Protein AF-A0AAJ1MEC1-F1 (afdb_monomer_lite)

Sequence (95 aa):
MNATIQRMRQPLPPPSTPLLALLRQLGSDERRNDFASLAGTTTAYLYQLATCKRGACRSRLAKGISDASLVMHKRHGTEIITMDTLASMCPVDRS

Structure (mmCIF, N/CA/C/O backbone):
data_AF-A0AAJ1MEC1-F1
#
_entry.id   AF-A0AAJ1MEC1-F1
#
loop_
_atom_site.group_PDB
_atom_site.id
_atom_site.type_symbol
_atom_site.label_atom_id
_atom_site.label_alt_id
_atom_site.label_comp_id
_atom_site.label_asym_id
_atom_site.label_entity_id
_atom_site.label_seq_id
_atom_site.pdbx_PDB_ins_code
_atom_site.Cartn_x
_atom_site.Cartn_y
_atom_site.Cartn_z
_atom_site.occupancy
_atom_site.B_iso_or_equiv
_atom_site.auth_seq_id
_atom_site.auth_comp_id
_atom_site.auth_asym_id
_atom_site.auth_atom_id
_atom_site.pdbx_PDB_model_num
ATOM 1 N N . MET A 1 1 ? -10.692 36.183 -22.048 1.00 41.72 1 MET A N 1
ATOM 2 C CA . MET A 1 1 ? -11.043 35.852 -20.651 1.00 41.72 1 MET A CA 1
ATOM 3 C C . MET A 1 1 ? -10.918 34.340 -20.450 1.00 41.72 1 MET A C 1
ATOM 5 O O . MET A 1 1 ? -11.661 33.596 -21.066 1.00 41.72 1 MET A O 1
ATOM 9 N N . ASN A 1 2 ? -9.910 33.937 -19.662 1.00 42.12 2 ASN A N 1
ATOM 10 C CA . ASN A 1 2 ? -9.635 32.640 -19.012 1.00 42.12 2 ASN A CA 1
ATOM 11 C C . ASN A 1 2 ? -9.739 31.305 -19.786 1.00 42.12 2 ASN A C 1
ATOM 13 O O . ASN A 1 2 ? -10.700 30.559 -19.645 1.00 42.12 2 ASN A O 1
ATOM 17 N N . ALA A 1 3 ? -8.616 30.900 -20.394 1.00 48.41 3 ALA A N 1
ATOM 18 C CA . ALA A 1 3 ? -8.292 29.508 -20.751 1.00 48.41 3 ALA A CA 1
ATOM 19 C C . ALA A 1 3 ? -7.853 28.639 -19.538 1.00 48.41 3 ALA A C 1
ATOM 21 O O . ALA A 1 3 ? -7.264 27.572 -19.696 1.00 48.41 3 ALA A O 1
ATOM 22 N N . THR A 1 4 ? -8.113 29.093 -18.306 1.00 55.75 4 THR A N 1
ATOM 23 C CA . THR A 1 4 ? -7.504 28.546 -17.076 1.00 55.75 4 THR A CA 1
ATOM 24 C C . THR A 1 4 ? -8.390 27.515 -16.353 1.00 55.75 4 THR A C 1
ATOM 26 O O . THR A 1 4 ? -7.940 26.886 -15.402 1.00 55.75 4 THR A O 1
ATOM 29 N N . ILE A 1 5 ? -9.629 27.271 -16.808 1.00 55.22 5 ILE A N 1
ATOM 30 C CA . ILE A 1 5 ? -10.617 26.405 -16.115 1.00 55.22 5 ILE A CA 1
ATOM 31 C C . ILE A 1 5 ? -10.970 25.144 -16.941 1.00 55.22 5 ILE A C 1
ATOM 33 O O . ILE A 1 5 ? -12.063 24.605 -16.850 1.00 55.22 5 ILE A O 1
ATOM 37 N N . GLN A 1 6 ? -10.059 24.633 -17.779 1.00 48.31 6 GLN A N 1
ATOM 38 C CA . GLN A 1 6 ? -10.301 23.396 -18.556 1.00 48.31 6 GLN A CA 1
ATOM 39 C C . GLN A 1 6 ? -9.437 22.191 -18.149 1.00 48.31 6 GLN A C 1
ATOM 41 O O . GLN A 1 6 ? -9.587 21.107 -18.705 1.00 48.31 6 GLN A O 1
ATOM 46 N N . ARG A 1 7 ? -8.584 22.312 -17.123 1.00 50.22 7 ARG A N 1
ATOM 47 C CA . ARG A 1 7 ? -7.693 21.221 -16.671 1.00 50.22 7 ARG A CA 1
ATOM 48 C C . ARG A 1 7 ? -8.325 20.186 -15.722 1.00 50.22 7 ARG A C 1
ATOM 50 O O . ARG A 1 7 ? -7.598 19.397 -15.135 1.00 50.22 7 ARG A O 1
ATOM 57 N N . MET A 1 8 ? -9.650 20.145 -15.563 1.00 57.00 8 MET A N 1
ATOM 58 C CA . MET A 1 8 ? -10.307 19.282 -14.559 1.00 57.00 8 MET A CA 1
ATOM 59 C C . MET A 1 8 ? -10.999 18.015 -15.094 1.00 57.00 8 MET A C 1
ATOM 61 O O . MET A 1 8 ? -11.798 17.421 -14.378 1.00 57.00 8 MET A O 1
ATOM 65 N N . ARG A 1 9 ? -10.717 17.547 -16.319 1.00 60.91 9 ARG A N 1
ATOM 66 C CA . ARG A 1 9 ? -11.346 16.311 -16.845 1.00 60.91 9 ARG A CA 1
ATOM 67 C C . ARG A 1 9 ? -10.440 15.428 -17.703 1.00 60.91 9 ARG A C 1
ATOM 69 O O . ARG A 1 9 ? -10.928 14.752 -18.601 1.00 60.91 9 ARG A O 1
ATOM 76 N N . GLN A 1 10 ? -9.133 15.405 -17.454 1.00 63.25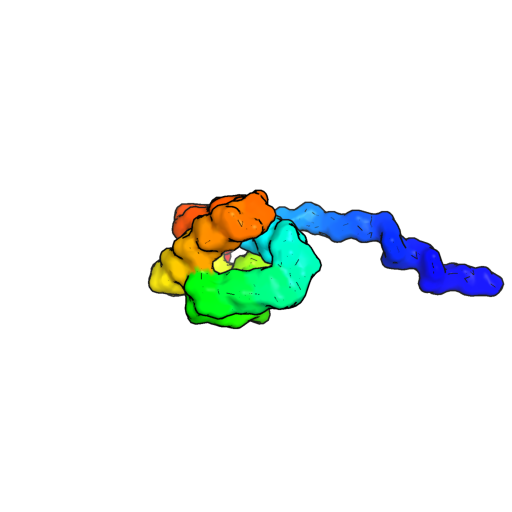 10 GLN A N 1
ATOM 77 C CA . GLN A 1 10 ? -8.336 14.304 -17.997 1.00 63.25 10 GLN A CA 1
ATOM 78 C C . GLN A 1 10 ? -8.422 13.123 -17.023 1.00 63.25 10 GLN A C 1
ATOM 80 O O . GLN A 1 10 ? -8.085 13.297 -15.849 1.00 63.25 10 GLN A O 1
ATOM 85 N N . PRO A 1 11 ? -8.919 11.950 -17.462 1.00 71.38 11 PRO A N 1
ATOM 86 C CA . PRO A 1 11 ? -8.897 10.764 -16.625 1.00 71.38 11 PRO A CA 1
ATOM 87 C C . PRO A 1 11 ? -7.449 10.456 -16.250 1.00 71.38 11 PRO A C 1
ATOM 89 O O . PRO A 1 11 ? -6.546 10.561 -17.083 1.00 71.38 11 PRO A O 1
ATOM 92 N N . LEU A 1 12 ? -7.225 10.096 -14.984 1.00 76.06 12 LEU A N 1
ATOM 93 C CA . LEU A 1 12 ? -5.913 9.632 -14.548 1.00 76.06 12 LEU A CA 1
ATOM 94 C C . LEU A 1 12 ? -5.487 8.460 -15.445 1.00 76.06 12 LEU A C 1
ATOM 96 O O . LEU A 1 12 ? -6.320 7.595 -15.732 1.00 76.06 12 LEU A O 1
ATOM 100 N N . PRO A 1 13 ? -4.209 8.393 -15.860 1.00 84.50 13 PRO A N 1
ATOM 101 C CA . PRO A 1 13 ? -3.727 7.263 -16.641 1.00 84.50 13 PRO A CA 1
ATOM 102 C C . PRO A 1 13 ? -3.973 5.966 -15.863 1.00 84.50 13 PRO A C 1
ATOM 104 O O . PRO A 1 13 ? -3.932 6.007 -14.624 1.00 84.50 13 PRO A O 1
ATOM 107 N N . PRO A 1 14 ? -4.205 4.826 -16.536 1.00 86.56 14 PRO A N 1
ATOM 108 C CA . PRO A 1 14 ? -4.406 3.544 -15.872 1.00 86.56 14 PRO A CA 1
ATOM 109 C C . PRO A 1 14 ? -3.313 3.268 -14.827 1.00 86.56 14 PRO A C 1
ATOM 111 O O . PRO A 1 14 ? -2.164 3.680 -15.012 1.00 86.56 14 PRO A O 1
ATOM 114 N N . PRO A 1 15 ? -3.651 2.640 -13.689 1.00 89.94 15 PRO A N 1
ATOM 115 C CA . PRO A 1 15 ? -2.649 2.311 -12.687 1.00 89.94 15 PRO A CA 1
ATOM 116 C C . PRO A 1 15 ? -1.623 1.345 -13.289 1.00 89.94 15 PRO A C 1
ATOM 118 O O . PRO A 1 15 ? -1.985 0.316 -13.845 1.00 89.94 15 PRO A O 1
ATOM 121 N N . SER A 1 16 ? -0.340 1.681 -13.162 1.00 90.00 16 SER A N 1
ATOM 122 C CA . SER A 1 16 ? 0.767 0.895 -13.717 1.00 90.00 16 SER A CA 1
ATOM 123 C C . SER A 1 16 ? 1.035 -0.410 -12.966 1.00 90.00 16 SER A C 1
ATOM 125 O O . SER A 1 16 ? 1.733 -1.271 -13.483 1.00 90.00 16 SER A O 1
ATOM 127 N N . THR A 1 17 ? 0.515 -0.552 -11.743 1.00 94.88 17 THR A N 1
ATOM 128 C CA . THR A 1 17 ? 0.654 -1.759 -10.921 1.00 94.88 17 THR A CA 1
ATOM 129 C C . THR A 1 17 ? -0.652 -2.062 -10.181 1.00 94.88 17 THR A C 1
ATOM 131 O O . THR A 1 17 ? -1.413 -1.133 -9.874 1.00 94.88 17 THR A O 1
ATOM 134 N N . PRO A 1 18 ? -0.901 -3.331 -9.808 1.00 95.94 18 PRO A N 1
ATOM 135 C CA . PRO A 1 18 ? -2.021 -3.700 -8.944 1.00 95.94 18 PRO A CA 1
ATOM 136 C C . PRO A 1 18 ? -2.002 -2.967 -7.596 1.00 95.94 18 PRO A C 1
ATOM 138 O O . PRO A 1 18 ? -3.043 -2.513 -7.122 1.00 95.94 18 PRO A O 1
ATOM 141 N N . LEU A 1 19 ? -0.819 -2.753 -7.003 1.00 96.56 19 LEU A N 1
ATOM 142 C CA . LEU A 1 19 ? -0.706 -1.992 -5.756 1.00 96.56 19 LEU A CA 1
ATOM 143 C C . LEU A 1 19 ? -1.148 -0.530 -5.940 1.00 96.56 19 LEU A C 1
ATOM 145 O O . LEU A 1 19 ? -1.824 0.023 -5.073 1.00 96.56 19 LEU A O 1
ATOM 149 N N . LEU A 1 20 ? -0.827 0.101 -7.077 1.00 96.38 20 LEU A N 1
ATOM 150 C CA . LEU A 1 20 ? -1.296 1.457 -7.373 1.00 96.38 20 LEU A CA 1
ATOM 151 C C . LEU A 1 20 ? -2.813 1.500 -7.590 1.00 96.38 20 LEU A C 1
ATOM 153 O O . LEU A 1 20 ? -3.458 2.470 -7.186 1.00 96.38 20 LEU A O 1
ATOM 157 N N . ALA A 1 21 ? -3.380 0.464 -8.211 1.00 96.44 21 ALA A N 1
ATOM 158 C CA . ALA A 1 21 ? -4.822 0.332 -8.382 1.00 96.44 21 ALA A CA 1
ATOM 159 C C . ALA A 1 21 ? -5.532 0.285 -7.021 1.00 96.44 21 ALA A C 1
ATOM 161 O O . ALA A 1 21 ? -6.440 1.084 -6.788 1.00 96.44 21 ALA A O 1
ATOM 162 N N . LEU A 1 22 ? -5.045 -0.544 -6.090 1.00 97.19 22 LEU A N 1
ATOM 163 C CA . LEU A 1 22 ? -5.562 -0.620 -4.721 1.00 97.19 22 LEU A CA 1
ATOM 164 C C . LEU A 1 22 ? -5.481 0.739 -4.009 1.00 97.19 22 LEU A C 1
ATOM 166 O O . LEU A 1 22 ? -6.476 1.218 -3.465 1.00 97.19 22 LEU A O 1
ATOM 170 N N . LEU A 1 23 ? -4.327 1.417 -4.053 1.00 96.81 23 LEU A N 1
ATOM 171 C CA . LEU A 1 23 ? -4.154 2.731 -3.412 1.00 96.81 23 LEU A CA 1
ATOM 172 C C . LEU A 1 23 ? -5.120 3.794 -3.960 1.00 96.81 23 LEU A C 1
ATOM 174 O O . LEU A 1 23 ? -5.537 4.703 -3.233 1.00 96.81 23 LEU A O 1
ATOM 178 N N . ARG A 1 24 ? -5.488 3.696 -5.242 1.00 95.25 24 ARG A N 1
ATOM 179 C CA . ARG A 1 24 ? -6.501 4.562 -5.857 1.00 95.25 24 ARG A CA 1
ATOM 180 C C . ARG A 1 24 ? -7.917 4.168 -5.441 1.00 95.25 24 ARG A C 1
ATOM 182 O O . ARG A 1 24 ? -8.680 5.071 -5.112 1.00 95.25 24 ARG A O 1
ATOM 189 N N . GLN A 1 25 ? -8.236 2.872 -5.380 1.00 96.06 25 GLN A N 1
ATOM 190 C CA . GLN A 1 25 ? -9.532 2.361 -4.909 1.00 96.06 25 GLN A CA 1
ATOM 191 C C . GLN A 1 25 ? -9.846 2.789 -3.471 1.00 96.06 25 GLN A C 1
ATOM 193 O O . GLN A 1 25 ? -10.991 3.113 -3.171 1.00 96.06 25 GLN A O 1
ATOM 198 N N . LEU A 1 26 ? -8.837 2.867 -2.593 1.00 96.25 26 LEU A N 1
ATOM 199 C CA . LEU A 1 26 ? -9.031 3.363 -1.225 1.00 96.25 26 LEU A CA 1
ATOM 200 C C . LEU A 1 26 ? -9.589 4.797 -1.195 1.00 96.25 26 LEU A C 1
ATOM 202 O O . LEU A 1 26 ? -10.329 5.138 -0.277 1.00 96.25 26 LEU A O 1
ATOM 206 N N . GLY A 1 27 ? -9.299 5.619 -2.207 1.00 92.25 27 GLY A N 1
ATOM 207 C CA . GLY A 1 27 ? -9.980 6.894 -2.462 1.00 92.25 27 GLY A CA 1
ATOM 208 C C . GLY A 1 27 ? -9.623 8.056 -1.527 1.00 92.25 27 GLY A C 1
ATOM 209 O O . GLY A 1 27 ? -9.550 9.186 -2.002 1.00 92.25 27 GLY A O 1
ATOM 210 N N . SER A 1 28 ? -9.327 7.803 -0.250 1.00 95.56 28 SER A N 1
ATOM 211 C CA . SER A 1 28 ? -8.992 8.825 0.751 1.00 95.56 28 SER A CA 1
ATOM 212 C C . SER A 1 28 ? -7.628 8.601 1.403 1.00 95.56 28 SER A C 1
ATOM 214 O O . SER A 1 28 ? -7.141 7.472 1.503 1.00 95.56 28 SER A O 1
ATOM 216 N N . ASP A 1 29 ? -7.020 9.687 1.880 1.00 96.25 29 ASP A N 1
ATOM 217 C CA . ASP A 1 29 ? -5.730 9.632 2.576 1.00 96.25 29 ASP A CA 1
ATOM 218 C C . ASP A 1 29 ? -5.827 8.894 3.912 1.00 96.25 29 ASP A C 1
ATOM 220 O O . ASP A 1 29 ? -4.927 8.131 4.247 1.00 96.25 29 ASP A O 1
ATOM 224 N N . GLU A 1 30 ? -6.948 9.018 4.623 1.00 97.50 30 GLU A N 1
ATOM 225 C CA . GLU A 1 30 ? -7.238 8.240 5.834 1.00 97.50 30 GLU A CA 1
ATOM 226 C C . GLU A 1 30 ? -7.156 6.732 5.590 1.00 97.50 30 GLU A C 1
ATOM 228 O O . GLU A 1 30 ? -6.433 6.029 6.291 1.00 97.50 30 GLU A O 1
ATOM 233 N N . ARG A 1 31 ? -7.829 6.231 4.548 1.00 97.81 31 ARG A N 1
ATOM 234 C CA . ARG A 1 31 ? -7.827 4.797 4.226 1.00 97.81 31 ARG A CA 1
ATOM 235 C C . ARG A 1 31 ? -6.458 4.315 3.756 1.00 97.81 31 ARG A C 1
ATOM 237 O O . ARG A 1 31 ? -6.047 3.205 4.080 1.00 97.81 31 ARG A O 1
ATOM 244 N N . ARG A 1 32 ? -5.723 5.150 3.014 1.00 98.19 32 ARG A N 1
ATOM 245 C CA . ARG A 1 32 ? -4.337 4.856 2.611 1.00 98.19 32 ARG A CA 1
ATOM 246 C C . ARG A 1 32 ? -3.406 4.800 3.822 1.00 98.19 32 ARG A C 1
ATOM 248 O O . ARG A 1 32 ? -2.553 3.919 3.879 1.00 98.19 32 ARG A O 1
ATOM 255 N N . ASN A 1 33 ? -3.575 5.708 4.783 1.00 98.31 33 ASN A N 1
ATOM 256 C CA . ASN A 1 33 ? -2.803 5.729 6.023 1.00 98.31 33 ASN A CA 1
ATOM 257 C C . ASN A 1 33 ? -3.124 4.516 6.908 1.00 98.31 33 ASN A C 1
ATOM 259 O O . ASN A 1 33 ? -2.193 3.892 7.413 1.00 98.31 33 ASN A O 1
ATOM 263 N N . ASP A 1 34 ? -4.397 4.128 7.027 1.00 98.19 34 ASP A N 1
ATOM 264 C CA . ASP A 1 34 ? -4.808 2.901 7.725 1.00 98.19 34 ASP A CA 1
ATOM 265 C C . ASP A 1 34 ? -4.189 1.658 7.058 1.00 98.19 34 ASP A C 1
ATOM 267 O O . ASP A 1 34 ? -3.565 0.831 7.719 1.00 98.19 34 ASP A O 1
ATOM 271 N N . PHE A 1 35 ? -4.224 1.576 5.722 1.00 98.50 35 PHE A N 1
ATOM 272 C CA . PHE A 1 35 ? -3.566 0.497 4.977 1.00 98.50 35 PHE A CA 1
ATOM 273 C C . PHE A 1 35 ? -2.053 0.438 5.210 1.00 98.50 35 PHE A C 1
ATOM 275 O O . PHE A 1 35 ? -1.511 -0.641 5.453 1.00 98.50 35 PHE A O 1
ATOM 282 N N . ALA A 1 36 ? -1.368 1.581 5.192 1.00 98.25 36 ALA A N 1
ATOM 283 C CA . ALA A 1 36 ? 0.059 1.644 5.487 1.00 98.25 36 ALA A CA 1
ATOM 284 C C . ALA A 1 36 ? 0.380 1.208 6.923 1.00 98.25 36 ALA A C 1
ATOM 286 O O . ALA A 1 36 ? 1.325 0.445 7.129 1.00 98.25 36 ALA A O 1
ATOM 287 N N . SER A 1 37 ? -0.430 1.643 7.893 1.00 98.44 37 SER A N 1
ATOM 288 C CA . SER A 1 37 ? -0.287 1.270 9.300 1.00 98.44 37 SER A CA 1
ATOM 289 C C . SER A 1 37 ? -0.442 -0.240 9.496 1.00 98.44 37 SER A C 1
ATOM 291 O O . SER A 1 37 ? 0.448 -0.872 10.064 1.00 98.44 37 SER A O 1
ATOM 293 N N . LEU A 1 38 ? -1.497 -0.841 8.930 1.00 98.31 38 LEU A N 1
ATOM 294 C CA . LEU A 1 38 ? -1.718 -2.291 8.967 1.00 98.31 38 LEU A CA 1
ATOM 295 C C . LEU A 1 38 ? -0.580 -3.075 8.304 1.00 98.31 38 LEU A C 1
ATOM 297 O O . LEU A 1 38 ? -0.195 -4.136 8.787 1.00 98.31 38 LEU A O 1
ATOM 301 N N . ALA A 1 39 ? -0.026 -2.550 7.210 1.00 97.88 39 ALA A N 1
ATOM 302 C CA . ALA A 1 39 ? 1.091 -3.169 6.505 1.00 97.88 39 ALA A CA 1
ATOM 303 C C . ALA A 1 39 ? 2.446 -2.995 7.222 1.00 97.88 39 ALA A C 1
ATOM 305 O O . ALA A 1 39 ? 3.440 -3.590 6.798 1.00 97.88 39 ALA A O 1
ATOM 306 N N . GLY A 1 40 ? 2.516 -2.183 8.284 1.00 97.88 40 GLY A N 1
ATOM 307 C CA . GLY A 1 40 ? 3.753 -1.879 9.005 1.00 97.88 40 GLY A CA 1
ATOM 308 C C . GLY A 1 40 ? 4.710 -0.976 8.221 1.00 97.88 40 GLY A C 1
ATOM 309 O O . GLY A 1 40 ? 5.927 -1.162 8.276 1.00 97.88 40 GLY A O 1
ATOM 310 N N . THR A 1 41 ? 4.183 -0.028 7.441 1.00 97.62 41 THR A N 1
ATOM 311 C CA . THR A 1 41 ? 4.974 0.896 6.614 1.00 97.62 41 THR A CA 1
ATOM 312 C C . THR A 1 41 ? 4.318 2.281 6.502 1.00 97.62 41 THR A C 1
ATOM 314 O O . THR A 1 41 ? 3.438 2.629 7.283 1.00 97.62 41 THR A O 1
ATOM 317 N N . THR A 1 42 ? 4.765 3.110 5.555 1.00 97.94 42 THR A N 1
ATOM 318 C CA . THR A 1 42 ? 4.205 4.440 5.276 1.00 97.94 42 THR A CA 1
ATOM 319 C C . THR A 1 42 ? 3.529 4.485 3.910 1.00 97.94 42 THR A C 1
ATOM 321 O O . THR A 1 42 ? 3.903 3.760 2.985 1.00 97.94 42 THR A O 1
ATOM 324 N N . THR A 1 43 ? 2.562 5.388 3.741 1.00 97.50 43 THR A N 1
ATOM 325 C CA . THR A 1 43 ? 1.916 5.639 2.441 1.00 97.50 43 THR A CA 1
ATOM 326 C C . THR A 1 43 ? 2.928 6.037 1.376 1.00 97.50 43 THR A C 1
ATOM 328 O O . THR A 1 43 ? 2.874 5.539 0.254 1.00 97.50 43 THR A O 1
ATOM 331 N N . ALA A 1 44 ? 3.913 6.862 1.738 1.00 96.81 44 ALA A N 1
ATOM 332 C CA . ALA A 1 44 ? 5.012 7.230 0.853 1.00 96.81 44 ALA A CA 1
ATOM 333 C C . ALA A 1 44 ? 5.790 6.002 0.349 1.00 96.81 44 ALA A C 1
ATOM 335 O O . ALA A 1 44 ? 6.078 5.908 -0.845 1.00 96.81 44 ALA A O 1
ATOM 336 N N . TYR A 1 45 ? 6.095 5.040 1.227 1.00 96.50 45 TYR A N 1
ATOM 337 C CA . TYR A 1 45 ? 6.775 3.807 0.828 1.00 96.50 45 TYR A CA 1
ATOM 338 C C . TYR A 1 45 ? 5.903 2.959 -0.104 1.00 96.50 45 TYR A C 1
ATOM 340 O O . TYR A 1 45 ? 6.392 2.475 -1.126 1.00 96.50 45 TYR A O 1
ATOM 348 N N . LEU A 1 46 ? 4.608 2.824 0.200 1.00 96.69 46 LEU A N 1
ATOM 349 C CA . LEU A 1 46 ? 3.665 2.112 -0.666 1.00 96.69 46 LEU A CA 1
ATOM 350 C C . LEU A 1 46 ? 3.602 2.734 -2.062 1.00 96.69 46 LEU A C 1
ATOM 352 O O . LEU A 1 46 ? 3.637 2.001 -3.042 1.00 96.69 46 LEU A O 1
ATOM 356 N N . TYR A 1 47 ? 3.590 4.064 -2.177 1.00 96.19 47 TYR A N 1
ATOM 357 C CA . TYR A 1 47 ? 3.644 4.736 -3.477 1.00 96.19 47 TYR A CA 1
ATOM 358 C C . TYR A 1 47 ? 4.979 4.537 -4.197 1.00 96.19 47 TYR A C 1
ATOM 360 O O . TYR A 1 47 ? 4.981 4.334 -5.410 1.00 96.19 47 TYR A O 1
ATOM 368 N N . GLN A 1 48 ? 6.115 4.559 -3.491 1.00 94.50 48 GLN A N 1
ATOM 369 C CA . GLN A 1 48 ? 7.420 4.252 -4.094 1.00 94.50 48 GLN A CA 1
ATOM 370 C C . GLN A 1 48 ? 7.452 2.834 -4.678 1.00 94.50 48 GLN A C 1
ATOM 372 O O . GLN A 1 48 ? 7.956 2.639 -5.782 1.00 94.50 48 GLN A O 1
ATOM 377 N N . LEU A 1 49 ? 6.882 1.864 -3.962 1.00 94.56 49 LEU A N 1
ATOM 378 C CA . LEU A 1 49 ? 6.774 0.481 -4.417 1.00 94.56 49 LEU A CA 1
ATOM 379 C C . LEU A 1 49 ? 5.770 0.343 -5.575 1.00 94.56 49 LEU A C 1
ATOM 381 O O . LEU A 1 49 ? 6.083 -0.240 -6.604 1.00 94.56 49 LEU A O 1
ATOM 385 N N . ALA A 1 50 ? 4.591 0.954 -5.456 1.00 94.56 50 ALA A N 1
ATOM 386 C CA . ALA A 1 50 ? 3.529 0.916 -6.463 1.00 94.56 50 ALA A CA 1
ATOM 387 C C . ALA A 1 50 ? 3.906 1.610 -7.783 1.00 94.56 50 ALA A C 1
ATOM 389 O O . ALA A 1 50 ? 3.334 1.31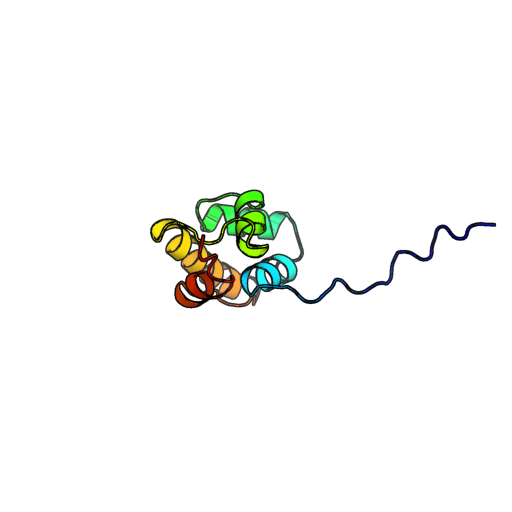1 -8.828 1.00 94.56 50 ALA A O 1
ATOM 390 N N . THR A 1 51 ? 4.851 2.549 -7.741 1.00 93.75 51 THR A N 1
ATOM 391 C CA . THR A 1 51 ? 5.406 3.221 -8.927 1.00 93.75 51 THR A CA 1
ATOM 392 C C . THR A 1 51 ? 6.714 2.591 -9.403 1.00 93.75 51 THR A C 1
ATOM 394 O O . THR A 1 51 ? 7.397 3.179 -10.236 1.00 93.75 51 THR A O 1
ATOM 397 N N . CYS A 1 52 ? 7.081 1.420 -8.868 1.00 92.50 52 CYS A N 1
ATOM 398 C CA . CYS A 1 52 ? 8.304 0.684 -9.191 1.00 92.50 52 CYS A CA 1
ATOM 399 C C . CYS A 1 52 ? 9.601 1.498 -9.045 1.00 92.50 52 CYS A C 1
ATOM 401 O O . CYS A 1 52 ? 10.641 1.105 -9.560 1.00 92.50 52 CYS A O 1
ATOM 403 N N . LYS A 1 53 ? 9.586 2.596 -8.271 1.00 88.94 53 LYS A N 1
ATOM 404 C CA . LYS A 1 53 ? 10.811 3.300 -7.846 1.00 88.94 53 LYS A CA 1
ATOM 405 C C . LYS A 1 53 ? 11.651 2.443 -6.900 1.00 88.94 53 LYS A C 1
ATOM 407 O O . LYS A 1 53 ? 12.829 2.709 -6.690 1.00 88.94 53 LYS A O 1
ATOM 412 N N . ARG A 1 54 ? 11.024 1.434 -6.292 1.00 82.06 54 ARG A N 1
ATOM 413 C CA . ARG A 1 54 ? 11.675 0.324 -5.600 1.00 82.06 54 ARG A CA 1
ATOM 414 C C . ARG A 1 54 ? 11.263 -0.956 -6.317 1.00 82.06 54 ARG A C 1
ATOM 416 O O . ARG A 1 54 ? 10.076 -1.259 -6.340 1.00 82.06 54 ARG A O 1
ATOM 423 N N . GLY A 1 55 ? 12.226 -1.682 -6.884 1.00 73.75 55 GLY A N 1
ATOM 424 C CA . GLY A 1 55 ? 11.947 -2.899 -7.658 1.00 73.75 55 GLY A CA 1
ATOM 425 C C . GLY A 1 55 ? 11.399 -4.058 -6.820 1.00 73.75 55 GLY A C 1
ATOM 426 O O . GLY A 1 55 ? 10.632 -4.868 -7.322 1.00 73.75 55 GLY A O 1
ATOM 427 N N . ALA A 1 56 ? 11.741 -4.115 -5.528 1.00 79.88 56 ALA A N 1
ATOM 428 C CA . ALA A 1 56 ? 11.230 -5.123 -4.605 1.00 79.88 56 ALA A CA 1
ATOM 429 C C . ALA A 1 56 ? 11.167 -4.597 -3.164 1.00 79.88 56 ALA A C 1
ATOM 431 O O . ALA A 1 56 ? 11.852 -3.640 -2.787 1.00 79.88 56 ALA A O 1
ATOM 432 N N . CYS A 1 57 ? 10.363 -5.263 -2.334 1.00 87.50 57 CYS A N 1
ATOM 433 C CA . CYS A 1 57 ? 10.342 -5.063 -0.888 1.00 87.50 57 CYS A CA 1
ATOM 434 C C . CYS A 1 57 ? 10.762 -6.345 -0.153 1.00 87.50 57 CYS A C 1
ATOM 436 O O . CYS A 1 57 ? 10.761 -7.439 -0.715 1.00 87.50 57 CYS A O 1
ATOM 438 N N . ARG A 1 58 ? 11.157 -6.216 1.120 1.00 92.56 58 ARG A N 1
ATOM 439 C CA . ARG A 1 58 ? 11.540 -7.372 1.948 1.00 92.56 58 ARG A CA 1
ATOM 440 C C . ARG A 1 58 ? 10.340 -8.305 2.135 1.00 92.56 58 ARG A C 1
ATOM 442 O O . ARG A 1 58 ? 9.230 -7.823 2.340 1.00 92.56 58 ARG A O 1
ATOM 449 N N . SER A 1 59 ? 10.574 -9.616 2.190 1.00 94.25 59 SER A N 1
ATOM 450 C CA . SER A 1 59 ? 9.521 -10.640 2.332 1.00 94.25 59 SER A CA 1
ATOM 451 C C . SER A 1 59 ? 8.559 -10.386 3.500 1.00 94.25 59 SER A C 1
ATOM 453 O O . SER A 1 59 ? 7.349 -10.515 3.340 1.00 94.25 59 SER A O 1
ATOM 455 N N . ARG A 1 60 ? 9.073 -9.945 4.657 1.00 96.50 60 ARG A N 1
ATOM 456 C CA . ARG A 1 60 ? 8.245 -9.576 5.819 1.00 96.50 60 ARG A CA 1
ATOM 457 C C . ARG A 1 60 ? 7.284 -8.424 5.512 1.00 96.50 60 ARG A C 1
ATOM 459 O O . ARG A 1 60 ? 6.130 -8.480 5.921 1.00 96.50 60 ARG A O 1
ATOM 466 N N . LEU A 1 61 ? 7.749 -7.406 4.787 1.00 96.31 61 LEU A N 1
ATOM 467 C CA . LEU A 1 61 ? 6.902 -6.285 4.382 1.00 96.31 61 LEU A CA 1
ATOM 468 C C . LEU A 1 61 ? 5.908 -6.716 3.300 1.00 96.31 61 LEU A C 1
ATOM 470 O O . LEU A 1 61 ? 4.743 -6.354 3.382 1.00 96.31 61 LEU A O 1
ATOM 474 N N . ALA A 1 62 ? 6.330 -7.540 2.338 1.00 96.50 62 ALA A N 1
ATOM 475 C CA . ALA A 1 62 ? 5.428 -8.093 1.330 1.00 96.50 62 ALA A CA 1
ATOM 476 C C . ALA A 1 62 ? 4.274 -8.882 1.973 1.00 96.50 62 ALA A C 1
ATOM 478 O O . ALA A 1 62 ? 3.116 -8.693 1.605 1.00 96.50 62 ALA A O 1
ATOM 479 N N . LYS A 1 63 ? 4.575 -9.701 2.990 1.00 97.88 63 LYS A N 1
ATOM 480 C CA . LYS A 1 63 ? 3.550 -10.370 3.795 1.00 97.88 63 LYS A CA 1
ATOM 481 C C . LYS A 1 63 ? 2.637 -9.367 4.510 1.00 97.88 63 LYS A C 1
ATOM 483 O O . LYS A 1 63 ? 1.425 -9.510 4.416 1.00 97.88 63 LYS A O 1
ATOM 488 N N . GLY A 1 64 ? 3.198 -8.346 5.162 1.00 98.12 64 GLY A N 1
ATOM 489 C CA . GLY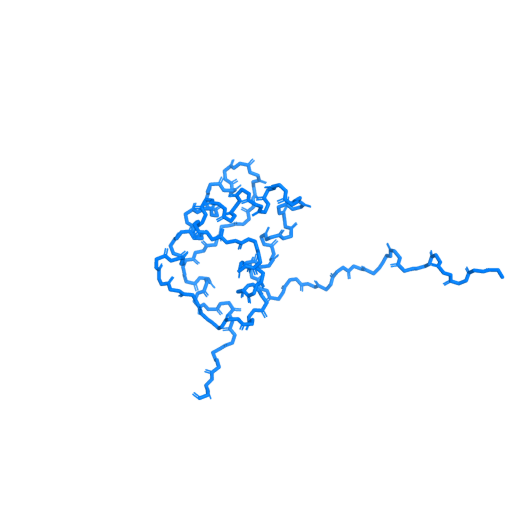 A 1 64 ? 2.417 -7.304 5.841 1.00 98.12 64 GLY A CA 1
ATOM 490 C C . GLY A 1 64 ? 1.457 -6.568 4.901 1.00 98.12 64 GLY A C 1
ATOM 491 O O . GLY A 1 64 ? 0.287 -6.399 5.226 1.00 98.12 64 GLY A O 1
ATOM 492 N N . ILE A 1 65 ? 1.913 -6.205 3.699 1.00 98.12 65 ILE A N 1
ATOM 493 C CA . ILE A 1 65 ? 1.074 -5.596 2.656 1.00 98.12 65 ILE A CA 1
ATOM 494 C C . ILE A 1 65 ? -0.039 -6.558 2.227 1.00 98.12 65 ILE A C 1
ATOM 496 O O . ILE A 1 65 ? -1.186 -6.137 2.073 1.00 98.12 65 ILE A O 1
ATOM 500 N N . SER A 1 66 ? 0.280 -7.843 2.057 1.00 98.31 66 SER A N 1
ATOM 501 C CA . SER A 1 66 ? -0.704 -8.847 1.658 1.00 98.31 66 SER A CA 1
ATOM 502 C C . SER A 1 66 ? -1.792 -9.041 2.717 1.00 98.31 66 SER A C 1
ATOM 504 O O . SER A 1 66 ? -2.978 -8.912 2.406 1.00 98.31 66 SER A O 1
ATOM 506 N N . ASP A 1 67 ? -1.403 -9.225 3.979 1.00 98.56 67 ASP A N 1
ATOM 507 C CA . ASP A 1 67 ? -2.333 -9.359 5.103 1.00 98.56 67 ASP A CA 1
ATOM 508 C C . ASP A 1 67 ? -3.194 -8.089 5.264 1.00 98.56 67 ASP A C 1
ATOM 510 O O . ASP A 1 67 ? -4.414 -8.168 5.428 1.00 98.56 67 ASP A O 1
ATOM 514 N N . ALA A 1 68 ? -2.588 -6.903 5.141 1.00 98.44 68 ALA A N 1
ATOM 515 C CA . ALA A 1 68 ? -3.301 -5.630 5.202 1.00 98.44 68 ALA A CA 1
ATOM 516 C C . ALA A 1 68 ? -4.306 -5.468 4.051 1.00 98.44 68 ALA A C 1
ATOM 518 O O . ALA A 1 68 ? -5.401 -4.946 4.262 1.00 98.44 68 ALA A O 1
ATOM 519 N N . SER A 1 69 ? -3.977 -5.949 2.848 1.00 98.31 69 SER A N 1
ATOM 520 C CA . SER A 1 69 ? -4.887 -5.881 1.699 1.00 98.31 69 SER A CA 1
ATOM 521 C C . SER A 1 69 ? -6.129 -6.745 1.913 1.00 98.31 69 SER A C 1
ATOM 523 O O . SER A 1 69 ? -7.229 -6.329 1.563 1.00 98.31 69 SER A O 1
ATOM 525 N N . LEU A 1 70 ? -5.990 -7.893 2.589 1.00 98.44 70 LEU A N 1
ATOM 526 C CA . LEU A 1 70 ? -7.120 -8.738 2.968 1.00 98.44 70 LEU A CA 1
ATOM 527 C C . LEU A 1 70 ? -8.042 -8.028 3.969 1.00 98.44 70 LEU A C 1
ATOM 529 O O . LEU A 1 70 ? -9.266 -8.127 3.870 1.00 98.44 70 LEU A O 1
ATOM 533 N N . VAL A 1 71 ? -7.473 -7.299 4.933 1.00 98.31 71 VAL A N 1
ATOM 534 C CA . VAL A 1 71 ? -8.256 -6.486 5.876 1.00 98.31 71 VAL A CA 1
ATOM 535 C C . VAL A 1 71 ? -8.994 -5.368 5.137 1.00 98.31 71 VAL A C 1
ATOM 537 O O . VAL A 1 71 ? -10.189 -5.173 5.363 1.00 98.31 71 VAL A O 1
ATOM 540 N N . MET A 1 72 ? -8.320 -4.675 4.218 1.00 97.81 72 MET A N 1
ATOM 541 C CA . MET A 1 72 ? -8.920 -3.608 3.412 1.00 97.81 72 MET A CA 1
ATOM 542 C C . MET A 1 72 ? -10.014 -4.119 2.476 1.00 97.81 72 MET A C 1
ATOM 544 O O . MET A 1 72 ? -11.066 -3.490 2.380 1.00 97.81 72 MET A O 1
ATOM 548 N N . HIS A 1 73 ? -9.833 -5.297 1.877 1.00 97.88 73 HIS A N 1
ATOM 549 C CA . HIS A 1 73 ? -10.864 -5.961 1.087 1.00 97.88 73 HIS A CA 1
ATOM 550 C C . HIS A 1 73 ? -12.128 -6.203 1.920 1.00 97.88 73 HIS A C 1
ATOM 552 O O . HIS A 1 73 ? -13.221 -5.826 1.511 1.00 97.88 73 HIS A O 1
ATOM 558 N N . LYS A 1 74 ? -11.985 -6.736 3.140 1.00 97.81 74 LYS A N 1
ATOM 559 C CA . LYS A 1 74 ? -13.128 -6.960 4.043 1.00 97.81 74 LYS A CA 1
ATOM 560 C C . LYS A 1 74 ? -13.832 -5.664 4.457 1.00 97.81 74 LYS A C 1
ATOM 562 O O . LYS A 1 74 ? -15.042 -5.673 4.648 1.00 97.81 74 LYS A O 1
ATOM 567 N N . ARG A 1 75 ? -13.091 -4.564 4.627 1.00 97.12 75 ARG A N 1
ATOM 568 C CA . ARG A 1 75 ? -13.642 -3.270 5.076 1.00 97.12 75 ARG A CA 1
ATOM 569 C C . ARG A 1 75 ? -14.255 -2.444 3.946 1.00 97.12 75 ARG A C 1
ATOM 571 O O . ARG A 1 75 ? -15.198 -1.692 4.181 1.00 97.12 75 ARG A O 1
ATOM 578 N N . HIS A 1 76 ? -13.678 -2.514 2.750 1.00 96.06 76 HIS A N 1
ATOM 579 C CA . HIS A 1 76 ? -13.915 -1.537 1.683 1.00 96.06 76 HIS A CA 1
ATOM 580 C C . HIS A 1 76 ? -14.094 -2.156 0.291 1.00 96.06 76 HIS A C 1
ATOM 582 O O . HIS A 1 76 ? -14.344 -1.415 -0.654 1.00 96.06 76 HIS A O 1
ATOM 588 N N .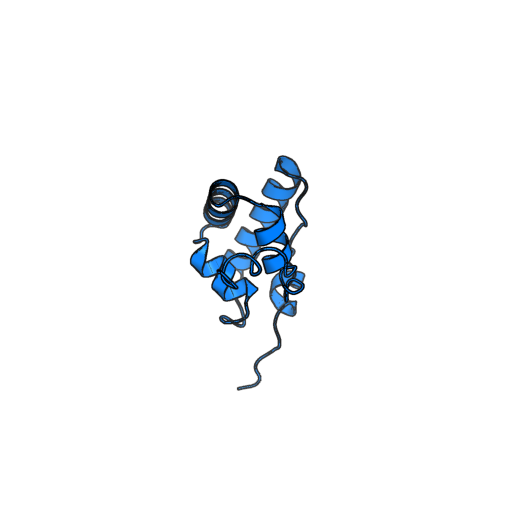 GLY A 1 77 ? -13.964 -3.477 0.143 1.00 95.19 77 GLY A N 1
ATOM 589 C CA . GLY A 1 77 ? -14.110 -4.165 -1.142 1.00 95.19 77 GLY A CA 1
ATOM 590 C C . GLY A 1 77 ? -12.980 -3.887 -2.138 1.00 95.19 77 GLY A C 1
ATOM 591 O O . GLY A 1 77 ? -13.201 -3.980 -3.340 1.00 95.19 77 GLY A O 1
ATOM 592 N N . THR A 1 78 ? -11.785 -3.510 -1.669 1.00 95.56 78 THR A N 1
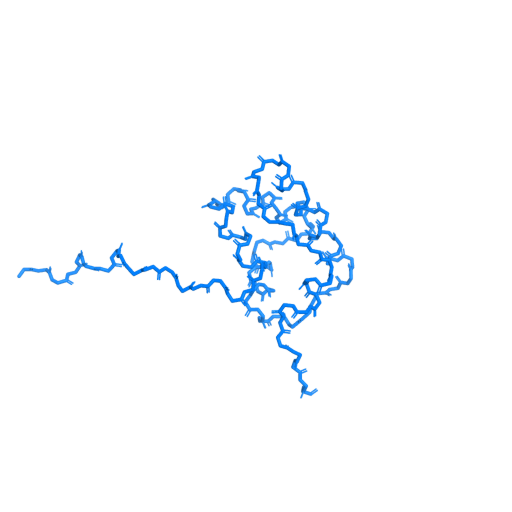ATOM 593 C CA . THR A 1 78 ? -10.611 -3.306 -2.539 1.00 95.56 78 THR A CA 1
ATOM 594 C C . THR A 1 78 ? -10.059 -4.619 -3.072 1.00 95.56 78 THR A C 1
ATOM 596 O O . THR A 1 78 ? -10.276 -5.664 -2.470 1.00 95.56 78 THR A O 1
ATOM 599 N N . GLU A 1 79 ? -9.255 -4.576 -4.129 1.00 94.38 79 GLU A N 1
ATOM 600 C CA . GLU A 1 79 ? -8.498 -5.750 -4.579 1.00 94.38 79 GLU A CA 1
ATOM 601 C C . GLU A 1 79 ? -7.600 -6.332 -3.474 1.00 94.38 79 GLU A C 1
ATOM 603 O O . GLU A 1 79 ? -7.134 -5.618 -2.580 1.00 94.38 79 GLU A O 1
ATOM 608 N N . ILE A 1 80 ? -7.336 -7.638 -3.553 1.00 97.25 80 ILE A N 1
ATOM 609 C CA . ILE A 1 80 ? -6.383 -8.325 -2.676 1.00 97.25 80 ILE A CA 1
ATOM 610 C C . ILE A 1 80 ? -5.031 -8.378 -3.379 1.00 97.25 80 ILE A C 1
ATOM 612 O O . ILE A 1 80 ? -4.921 -8.793 -4.530 1.00 97.25 80 ILE A O 1
ATOM 616 N N . ILE A 1 81 ? -3.981 -7.994 -2.661 1.00 96.81 81 ILE A N 1
ATOM 617 C CA . ILE A 1 81 ? -2.608 -8.049 -3.149 1.00 96.81 81 ILE A CA 1
ATOM 618 C C . ILE A 1 81 ? -1.925 -9.255 -2.520 1.00 96.81 81 ILE A C 1
ATOM 620 O O . ILE A 1 81 ? -1.792 -9.352 -1.301 1.00 96.81 81 ILE A O 1
ATOM 624 N N . THR A 1 82 ? -1.474 -10.187 -3.351 1.00 96.56 82 THR A N 1
ATOM 625 C CA . THR A 1 82 ? -0.707 -11.346 -2.882 1.00 96.56 82 THR A CA 1
ATOM 626 C C . THR A 1 82 ? 0.789 -11.041 -2.871 1.00 96.56 82 THR A C 1
ATOM 628 O O . THR A 1 82 ? 1.256 -10.086 -3.498 1.00 96.56 82 THR A O 1
ATOM 631 N N . MET A 1 83 ? 1.571 -11.871 -2.179 1.00 95.38 83 MET A N 1
ATOM 632 C CA . MET A 1 83 ? 3.031 -11.771 -2.246 1.00 95.38 83 MET A CA 1
ATOM 633 C C . MET A 1 83 ? 3.567 -11.999 -3.666 1.00 95.38 83 MET A C 1
ATOM 635 O O . MET A 1 83 ? 4.508 -11.317 -4.060 1.00 95.38 83 MET A O 1
ATOM 639 N N . ASP A 1 84 ? 2.954 -12.904 -4.434 1.00 93.94 84 ASP A N 1
ATOM 640 C CA . ASP A 1 84 ? 3.313 -13.156 -5.835 1.00 93.94 84 ASP A CA 1
ATOM 641 C C . ASP A 1 84 ? 3.059 -11.919 -6.707 1.00 93.94 84 ASP A C 1
ATOM 643 O O . ASP A 1 84 ? 3.934 -11.482 -7.454 1.00 93.94 84 ASP A O 1
ATOM 647 N N . THR A 1 85 ? 1.913 -11.262 -6.509 1.00 94.31 85 THR A N 1
ATOM 648 C CA . THR A 1 85 ? 1.597 -9.988 -7.165 1.00 94.31 85 THR A CA 1
ATOM 649 C C . THR A 1 85 ? 2.648 -8.924 -6.852 1.00 94.31 85 THR A C 1
ATOM 651 O O . THR A 1 85 ? 3.106 -8.227 -7.750 1.00 94.31 85 THR A O 1
ATOM 654 N N . LEU A 1 86 ? 3.073 -8.796 -5.590 1.00 93.94 86 LEU A N 1
ATOM 655 C CA . LEU A 1 86 ? 4.115 -7.834 -5.208 1.00 93.94 86 LEU A CA 1
ATOM 656 C C . LEU A 1 86 ? 5.480 -8.163 -5.814 1.00 93.94 86 LEU A C 1
ATOM 658 O O . LEU A 1 86 ? 6.238 -7.243 -6.111 1.00 93.94 86 LEU A O 1
ATOM 662 N N . ALA A 1 87 ? 5.797 -9.448 -5.976 1.00 91.38 87 ALA A N 1
ATOM 663 C CA . ALA A 1 87 ? 7.059 -9.901 -6.548 1.00 91.38 87 ALA A CA 1
ATOM 664 C C . ALA A 1 87 ? 7.122 -9.724 -8.075 1.00 91.38 87 ALA A C 1
ATOM 666 O O . ALA A 1 87 ? 8.212 -9.568 -8.616 1.00 91.38 87 ALA A O 1
ATOM 667 N N . SER A 1 88 ? 5.973 -9.734 -8.758 1.00 91.44 88 SER A N 1
ATOM 668 C CA . SER A 1 88 ? 5.878 -9.721 -10.225 1.00 91.44 88 SER A CA 1
ATOM 669 C C . SER A 1 88 ? 5.346 -8.415 -10.827 1.00 91.44 88 SER A C 1
ATOM 671 O O . SER A 1 88 ? 5.448 -8.219 -12.036 1.00 91.44 88 SER A O 1
ATOM 673 N N . MET A 1 89 ? 4.795 -7.495 -10.023 1.00 92.06 89 MET A N 1
ATOM 674 C CA . MET A 1 89 ? 4.155 -6.275 -10.546 1.00 92.06 89 MET A CA 1
ATOM 675 C C . MET A 1 89 ? 5.109 -5.244 -11.159 1.00 92.06 89 MET A C 1
ATOM 677 O O . MET A 1 89 ? 4.642 -4.326 -11.831 1.00 92.06 89 MET A O 1
ATOM 681 N N . CYS A 1 90 ? 6.412 -5.344 -10.894 1.00 90.06 90 CYS A N 1
ATOM 682 C CA . CYS A 1 90 ? 7.414 -4.421 -11.413 1.00 90.06 90 CYS A CA 1
ATOM 683 C C . CYS A 1 90 ? 8.354 -5.132 -12.392 1.00 90.06 90 CYS A C 1
ATOM 685 O O . CYS A 1 90 ? 8.653 -6.311 -12.198 1.00 90.06 90 CYS A O 1
ATOM 687 N N . PRO A 1 91 ? 8.863 -4.428 -13.420 1.00 84.50 91 PRO A N 1
ATOM 688 C CA . PRO A 1 91 ? 9.912 -4.966 -14.274 1.00 84.50 91 PRO A CA 1
ATOM 689 C C . PRO A 1 91 ? 11.127 -5.367 -13.436 1.00 84.50 91 PRO A C 1
ATOM 691 O O . PRO A 1 91 ? 11.547 -4.623 -12.547 1.00 84.50 91 PRO A O 1
ATOM 694 N N . VAL A 1 92 ? 11.700 -6.533 -13.726 1.00 71.19 92 VAL A N 1
ATOM 695 C CA . VAL A 1 92 ? 12.952 -6.965 -13.101 1.00 71.19 92 VAL A CA 1
ATOM 696 C C . VAL A 1 92 ? 14.071 -6.127 -13.704 1.00 71.19 92 VAL A C 1
ATOM 698 O O . VAL A 1 92 ? 14.441 -6.329 -14.861 1.00 71.19 92 VAL A O 1
ATOM 701 N N . ASP A 1 93 ? 14.580 -5.170 -12.934 1.00 64.81 93 ASP A N 1
ATOM 702 C CA . ASP A 1 93 ? 15.747 -4.395 -13.331 1.00 64.81 93 ASP A CA 1
ATOM 703 C C . ASP A 1 93 ? 16.967 -5.328 -13.294 1.00 64.81 93 ASP A C 1
ATOM 705 O O . ASP A 1 93 ? 17.392 -5.779 -12.229 1.00 64.81 93 ASP A O 1
A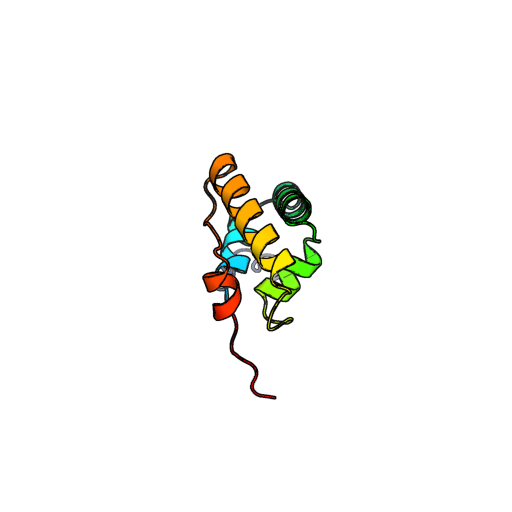TOM 709 N N . ARG A 1 94 ? 17.463 -5.717 -14.474 1.00 54.94 94 ARG A N 1
ATOM 710 C CA . ARG A 1 94 ? 18.697 -6.499 -14.630 1.00 54.94 94 ARG A CA 1
ATOM 711 C C . ARG A 1 94 ? 19.865 -5.516 -14.714 1.00 54.94 94 ARG A C 1
ATOM 713 O O . ARG A 1 94 ? 20.425 -5.338 -15.794 1.00 54.94 94 ARG A O 1
ATOM 720 N N . SER A 1 95 ? 20.156 -4.827 -13.615 1.00 50.69 95 SER A N 1
ATOM 721 C CA . SER A 1 95 ? 21.383 -4.031 -13.467 1.00 50.69 95 SER A CA 1
ATOM 722 C C . SER A 1 95 ? 22.516 -4.863 -12.880 1.00 50.69 95 SER A C 1
ATOM 724 O O . SER A 1 95 ? 22.234 -5.745 -12.036 1.00 50.69 95 SER A O 1
#

pLDDT: mean 88.41, std 15.3, range [41.72, 98.56]

Secondary structure (DSSP, 8-state):
--TTS-TT-PPPPPPSSHHHHHHHHT-SHHHHHHHHHHTTS-HHHHHHHHTTSSS---HHHHHHHHHHHHHHHHHH-PPPPPHHHHHHSS-----

Foldseek 3Di:
DDPPPPPPDDPDPPQLALLSQLCVLLVDPVSLQQLQVQLVHGSVVSVCLSVCVPVADDPSSLVSNQVSQVVCCVVRVGDGAHSVSSNPSHDDPPD

Radius of gyration: 15.19 Å; chains: 1; bounding box: 36×49×30 Å